Protein AF-A0A9Q5X6C1-F1 (afdb_monomer_lite)

Organism: NCBI:txid180891

Secondary structure (DSSP, 8-state):
-----PPP-PPPTT---PPPHHHHHHTTPPTT--EEEEE-SS-EEEEE--PPPTTT---SSEEEETTEEEEHHHHHHHHHHHH----PPPPPPP-PPPPP------------------

Sequence (118 aa):
MNKFLGIITVVGEDGTIKAPLDMLQTAGIQPNTKVELFSDSSNLFIRTAEKFCSICGTNTNTMNIGNQEICRDCLDRITKASQEKPKEPEKPEEEVKPEEEVKQEEEVKPEEPSEVLL

Structure (mmCIF, N/CA/C/O backbone):
data_AF-A0A9Q5X6C1-F1
#
_entry.id   AF-A0A9Q5X6C1-F1
#
loop_
_atom_site.group_PDB
_atom_site.id
_atom_site.type_symbol
_atom_site.label_atom_id
_atom_site.label_alt_id
_atom_site.label_comp_id
_atom_site.label_asym_id
_atom_site.label_entity_id
_atom_site.label_seq_id
_atom_site.pdbx_PDB_ins_code
_atom_site.Cartn_x
_atom_site.Cartn_y
_atom_site.Cartn_z
_atom_site.occupancy
_atom_site.B_iso_or_equiv
_atom_site.auth_seq_id
_atom_site.auth_comp_id
_atom_site.auth_asym_id
_atom_site.auth_atom_id
_atom_site.pdbx_PDB_model_num
ATOM 1 N N . MET A 1 1 ? -16.408 -6.111 -19.529 1.00 39.38 1 MET A N 1
ATOM 2 C CA . MET A 1 1 ? -15.869 -7.066 -18.535 1.00 39.38 1 MET A CA 1
ATOM 3 C C . MET A 1 1 ? -14.385 -7.189 -18.798 1.00 39.38 1 MET A C 1
ATOM 5 O O . MET A 1 1 ? -14.005 -7.917 -19.708 1.00 39.38 1 MET A O 1
ATOM 9 N N . ASN A 1 2 ? -13.549 -6.434 -18.090 1.00 44.06 2 ASN A N 1
ATOM 10 C CA . ASN A 1 2 ? -12.110 -6.550 -18.297 1.00 44.06 2 ASN A CA 1
ATOM 11 C C . ASN A 1 2 ? -11.640 -7.801 -17.552 1.00 44.06 2 ASN A C 1
ATOM 13 O O . ASN A 1 2 ? -11.548 -7.816 -16.329 1.00 44.06 2 ASN A O 1
ATOM 17 N N . LYS A 1 3 ? -11.429 -8.880 -18.315 1.00 52.81 3 LYS A N 1
ATOM 18 C CA . LYS A 1 3 ? -10.650 -10.040 -17.882 1.00 52.81 3 LYS A CA 1
ATOM 19 C C . LYS A 1 3 ? -9.270 -9.507 -17.507 1.00 52.81 3 LYS A C 1
ATOM 21 O O . LYS A 1 3 ? -8.569 -9.011 -18.382 1.00 52.81 3 LYS A O 1
ATOM 26 N N . PHE A 1 4 ? -8.927 -9.558 -16.222 1.00 56.84 4 PHE A N 1
ATOM 27 C CA . PHE A 1 4 ? -7.596 -9.222 -15.729 1.00 56.84 4 PHE A CA 1
ATOM 28 C C . PHE A 1 4 ? -6.565 -10.079 -16.471 1.00 56.84 4 PHE A C 1
ATOM 30 O O . PHE A 1 4 ? -6.435 -11.275 -16.220 1.00 56.84 4 PHE A O 1
ATOM 37 N N . LEU A 1 5 ? -5.864 -9.465 -17.417 1.00 56.72 5 LEU A N 1
ATOM 38 C CA . LEU A 1 5 ? -4.653 -9.999 -18.013 1.00 56.72 5 LEU A CA 1
ATOM 39 C C . LEU A 1 5 ? -3.535 -9.187 -17.370 1.00 56.72 5 LEU A C 1
ATOM 41 O O . LEU A 1 5 ? -3.415 -7.991 -17.625 1.00 56.72 5 LEU A O 1
ATOM 45 N N . GLY A 1 6 ? -2.812 -9.807 -16.436 1.00 74.50 6 GLY A N 1
ATOM 46 C CA . GLY A 1 6 ? -1.673 -9.171 -15.782 1.00 74.50 6 GLY A CA 1
ATOM 47 C C . GLY A 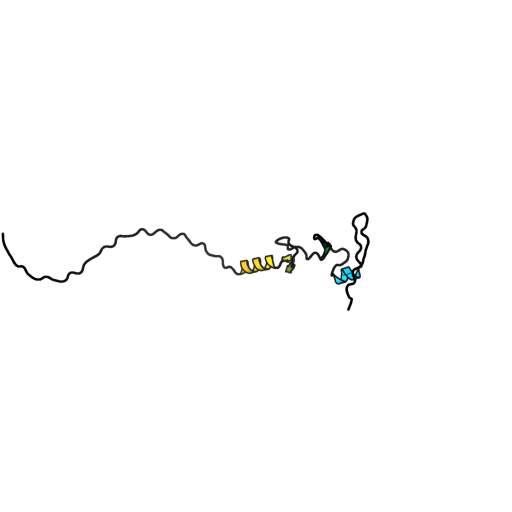1 6 ? -0.672 -8.655 -16.816 1.00 74.50 6 GLY A C 1
ATOM 48 O O . GLY A 1 6 ? -0.545 -9.213 -17.907 1.00 74.50 6 GLY A O 1
ATOM 49 N N . ILE A 1 7 ? 0.031 -7.580 -16.476 1.00 87.38 7 ILE A N 1
ATOM 50 C CA . ILE A 1 7 ? 1.097 -7.045 -17.320 1.00 87.38 7 ILE A CA 1
ATOM 51 C C . ILE A 1 7 ? 2.435 -7.683 -16.938 1.00 87.38 7 ILE A C 1
ATOM 53 O O . ILE A 1 7 ? 2.726 -7.877 -15.759 1.00 87.38 7 ILE A O 1
ATOM 57 N N . ILE A 1 8 ? 3.267 -7.989 -17.931 1.00 89.50 8 ILE A N 1
ATOM 58 C CA . ILE A 1 8 ? 4.669 -8.338 -17.691 1.00 89.50 8 ILE A CA 1
ATOM 59 C C . ILE A 1 8 ? 5.469 -7.040 -17.775 1.00 89.50 8 ILE A C 1
ATOM 61 O O . ILE A 1 8 ? 5.424 -6.345 -18.789 1.00 89.50 8 ILE A O 1
ATOM 65 N N . THR A 1 9 ? 6.197 -6.717 -16.711 1.00 90.69 9 THR A N 1
ATOM 66 C CA . THR A 1 9 ? 7.108 -5.569 -16.655 1.00 90.69 9 THR A CA 1
ATOM 67 C C . THR A 1 9 ? 8.479 -6.014 -16.167 1.00 90.69 9 THR A C 1
ATOM 69 O O . THR A 1 9 ? 8.614 -7.034 -15.496 1.00 90.69 9 THR A O 1
ATOM 72 N N . VAL A 1 10 ? 9.498 -5.232 -16.511 1.00 93.62 10 VAL A N 1
ATOM 73 C CA . VAL A 1 10 ? 10.870 -5.419 -16.039 1.00 93.62 10 VAL A CA 1
ATOM 74 C C . VAL A 1 10 ? 11.064 -4.625 -14.749 1.00 93.62 10 VAL A C 1
ATOM 76 O O . VAL A 1 10 ? 10.543 -3.514 -14.619 1.00 93.62 10 VAL A O 1
ATOM 79 N N . VAL A 1 11 ? 11.792 -5.209 -13.801 1.00 95.56 11 VAL A N 1
ATOM 80 C CA . VAL A 1 11 ? 12.214 -4.548 -12.561 1.00 95.56 11 VAL A CA 1
ATOM 81 C C . VAL A 1 11 ? 13.458 -3.710 -12.862 1.00 95.56 11 VAL A C 1
ATOM 83 O O . VAL A 1 11 ? 14.387 -4.207 -13.498 1.00 95.56 11 VAL A O 1
ATOM 86 N N . GLY A 1 12 ? 13.465 -2.442 -12.448 1.00 96.50 12 GLY A N 1
ATOM 87 C CA . GLY A 1 12 ? 14.637 -1.571 -12.577 1.00 96.50 12 GLY A CA 1
ATOM 88 C C . GLY A 1 12 ? 15.827 -2.065 -11.748 1.00 96.50 12 GLY A C 1
ATOM 89 O O . GLY A 1 12 ? 15.658 -2.839 -10.809 1.00 96.50 12 GLY A O 1
ATOM 90 N N . GLU A 1 13 ? 17.036 -1.598 -12.067 1.00 96.88 13 GLU A N 1
ATOM 91 C CA . GLU A 1 13 ? 18.259 -1.935 -11.310 1.00 96.88 13 GLU A CA 1
ATOM 92 C C . GLU A 1 13 ? 18.193 -1.485 -9.840 1.00 96.88 13 GLU A C 1
ATOM 94 O O . GLU A 1 13 ? 18.824 -2.072 -8.967 1.00 96.88 13 GLU A O 1
ATOM 99 N N . ASP A 1 14 ? 17.386 -0.464 -9.567 1.00 96.19 14 ASP A N 1
ATOM 100 C CA . ASP A 1 14 ? 17.071 0.076 -8.246 1.00 96.19 14 ASP A CA 1
ATOM 101 C C . ASP A 1 14 ? 15.902 -0.649 -7.549 1.00 96.19 14 ASP A C 1
ATOM 103 O O . ASP A 1 14 ? 15.510 -0.272 -6.446 1.00 96.19 14 ASP A O 1
ATOM 107 N N . GLY A 1 15 ? 15.323 -1.674 -8.183 1.00 92.75 15 GLY A N 1
ATOM 108 C CA . GLY A 1 15 ? 14.149 -2.391 -7.686 1.00 92.75 15 GLY A CA 1
ATOM 109 C C . GLY A 1 15 ? 12.807 -1.730 -8.022 1.00 92.75 15 GLY A C 1
ATOM 110 O O . GLY A 1 15 ? 11.767 -2.211 -7.572 1.00 92.75 15 GLY A O 1
ATOM 111 N N . THR A 1 16 ? 12.785 -0.652 -8.816 1.00 93.38 16 THR A N 1
ATOM 112 C CA . THR A 1 16 ? 11.540 0.049 -9.162 1.00 93.38 16 THR A CA 1
ATOM 113 C C . THR A 1 16 ? 10.674 -0.770 -10.129 1.00 93.38 16 THR A C 1
ATOM 115 O O . THR A 1 16 ? 11.142 -1.239 -11.169 1.00 93.38 16 THR A O 1
ATOM 118 N N . ILE A 1 17 ? 9.373 -0.880 -9.832 1.00 93.19 17 ILE A N 1
ATOM 119 C CA . ILE A 1 17 ? 8.357 -1.513 -10.692 1.00 93.19 17 ILE A CA 1
ATOM 120 C C . ILE A 1 17 ? 7.339 -0.456 -11.128 1.00 93.19 17 ILE A C 1
ATOM 122 O O . ILE A 1 17 ? 6.765 0.249 -10.299 1.00 93.19 17 ILE A O 1
ATOM 126 N N . LYS A 1 18 ? 7.087 -0.346 -12.437 1.00 91.81 18 LYS A N 1
ATOM 127 C CA . LYS A 1 18 ? 6.100 0.593 -12.992 1.00 91.81 18 LYS A CA 1
ATOM 128 C C . LYS A 1 18 ? 4.742 -0.089 -13.149 1.00 91.81 18 LYS A C 1
ATOM 130 O O . LYS A 1 18 ? 4.611 -1.025 -13.933 1.00 91.81 18 LYS A O 1
ATOM 135 N N . ALA A 1 19 ? 3.732 0.413 -12.442 1.00 90.88 19 ALA A N 1
ATOM 136 C CA . ALA A 1 19 ? 2.343 -0.014 -12.593 1.00 90.88 19 ALA A CA 1
ATOM 137 C C . ALA A 1 19 ? 1.554 0.974 -13.482 1.00 90.88 19 ALA A C 1
ATOM 139 O O . ALA A 1 19 ? 1.705 2.189 -13.314 1.00 90.88 19 ALA A O 1
ATOM 140 N N . PRO A 1 20 ? 0.706 0.492 -14.409 1.00 90.44 20 PRO A N 1
ATOM 141 C CA . PRO A 1 20 ? -0.216 1.324 -15.172 1.00 90.44 20 PRO A CA 1
ATOM 142 C C . PRO A 1 20 ? -1.189 2.094 -14.269 1.00 90.44 20 PRO A C 1
ATOM 144 O O . PRO A 1 20 ? -1.685 1.567 -13.269 1.00 90.44 20 PRO A O 1
ATOM 147 N N . LEU A 1 21 ? -1.470 3.351 -14.624 1.00 89.75 21 LEU A N 1
ATOM 148 C CA . LEU A 1 21 ? -2.296 4.247 -13.807 1.00 89.75 21 LEU A CA 1
ATOM 149 C C . LEU A 1 21 ? -3.743 3.749 -13.662 1.00 89.75 21 LEU A C 1
ATOM 151 O O . LEU A 1 21 ? -4.336 3.888 -12.598 1.00 89.75 21 LEU A O 1
ATOM 155 N N . ASP A 1 22 ? -4.297 3.143 -14.705 1.00 89.00 22 ASP A N 1
ATOM 156 C CA . ASP A 1 22 ? -5.636 2.549 -14.724 1.00 89.00 22 ASP A CA 1
ATOM 157 C C . ASP A 1 22 ? -5.767 1.367 -13.749 1.00 89.00 22 ASP A C 1
ATOM 159 O O . ASP A 1 22 ? -6.780 1.242 -13.053 1.00 89.00 22 ASP A O 1
ATOM 163 N N . MET A 1 23 ? -4.727 0.533 -13.630 1.00 87.94 23 MET A N 1
ATOM 164 C CA . MET A 1 23 ? -4.685 -0.552 -12.642 1.00 87.94 23 MET A CA 1
ATOM 165 C C . MET A 1 23 ? -4.649 -0.004 -11.213 1.00 87.94 23 MET A C 1
ATOM 167 O O . MET A 1 23 ? -5.379 -0.494 -10.352 1.00 87.94 23 MET A O 1
ATOM 171 N N . LEU A 1 24 ? -3.848 1.039 -10.969 1.00 86.88 24 LEU A N 1
ATOM 172 C CA . LEU A 1 24 ? -3.792 1.706 -9.665 1.00 86.88 24 LEU A CA 1
ATOM 173 C C . LEU A 1 24 ? -5.139 2.341 -9.298 1.00 86.88 24 LEU A C 1
ATOM 175 O O . LEU A 1 24 ? -5.624 2.135 -8.188 1.00 86.88 24 LEU A O 1
ATOM 179 N N . GLN A 1 25 ? -5.788 3.033 -10.238 1.00 85.19 25 GLN A N 1
ATOM 180 C CA . GLN A 1 25 ? -7.118 3.616 -10.037 1.00 85.19 25 GLN A CA 1
ATOM 181 C C . GLN A 1 25 ? -8.177 2.550 -9.741 1.00 85.19 25 GLN A C 1
ATOM 183 O O . GLN A 1 25 ? -8.992 2.733 -8.839 1.00 85.19 25 GLN A O 1
ATOM 188 N N . THR A 1 26 ? -8.136 1.418 -10.450 1.00 83.81 26 THR A N 1
ATOM 189 C CA . THR A 1 26 ? -9.028 0.274 -10.198 1.00 83.81 26 THR A CA 1
ATOM 190 C C . THR A 1 26 ? -8.815 -0.307 -8.797 1.00 83.81 26 THR A C 1
ATOM 192 O O . THR A 1 26 ? -9.775 -0.715 -8.150 1.00 83.81 26 THR A O 1
ATOM 195 N N . ALA A 1 27 ? -7.575 -0.297 -8.303 1.00 81.38 27 ALA A N 1
ATOM 196 C CA . ALA A 1 27 ? -7.225 -0.696 -6.940 1.00 81.38 27 ALA A CA 1
ATOM 197 C C . ALA A 1 27 ? -7.487 0.398 -5.881 1.00 81.38 27 ALA A C 1
ATOM 199 O O . ALA A 1 27 ? -7.162 0.202 -4.713 1.00 81.38 27 ALA A O 1
ATOM 200 N N . GLY A 1 28 ? -8.042 1.557 -6.259 1.00 80.88 28 GLY A N 1
ATOM 201 C CA . GLY A 1 28 ? -8.295 2.674 -5.343 1.00 80.88 28 GLY A CA 1
ATOM 202 C C . GLY A 1 28 ? -7.038 3.434 -4.898 1.00 80.88 28 GLY A C 1
ATOM 203 O O . GLY A 1 28 ? -7.096 4.216 -3.951 1.00 80.88 28 GLY A O 1
ATOM 204 N N . ILE A 1 29 ? -5.900 3.233 -5.568 1.00 85.56 29 ILE A N 1
ATOM 205 C CA . ILE A 1 29 ? -4.626 3.889 -5.262 1.00 85.56 29 ILE A CA 1
ATOM 206 C C . ILE A 1 29 ? -4.511 5.170 -6.092 1.00 85.56 29 ILE A C 1
ATOM 208 O O . ILE A 1 29 ? -4.459 5.133 -7.322 1.00 85.56 29 ILE A O 1
ATOM 212 N N . GLN A 1 30 ? -4.432 6.316 -5.416 1.00 85.00 30 GLN A N 1
ATOM 213 C CA . GLN A 1 30 ? -4.225 7.609 -6.069 1.00 85.00 30 GLN A CA 1
ATOM 214 C C . GLN A 1 30 ? -2.728 7.955 -6.156 1.00 85.00 30 GLN A C 1
ATOM 216 O O . GLN A 1 30 ? -1.961 7.592 -5.257 1.00 85.00 30 GLN A O 1
ATOM 221 N N . PRO A 1 31 ? -2.290 8.701 -7.190 1.00 86.62 31 PRO A N 1
ATOM 222 C CA . PRO A 1 31 ? -0.936 9.245 -7.242 1.00 86.62 31 PRO A CA 1
ATOM 223 C C . PRO A 1 31 ? -0.576 10.002 -5.956 1.00 86.62 31 PRO A C 1
ATOM 225 O O . PRO A 1 31 ? -1.430 10.652 -5.356 1.00 86.62 31 PRO A O 1
ATOM 228 N N . ASN A 1 32 ? 0.691 9.932 -5.541 1.00 84.12 32 ASN A N 1
ATOM 229 C CA . ASN A 1 32 ? 1.201 10.555 -4.309 1.00 84.12 32 ASN A CA 1
ATOM 230 C C . ASN A 1 32 ? 0.572 10.036 -2.997 1.00 84.12 32 ASN A C 1
ATOM 232 O O . ASN A 1 32 ? 0.700 10.682 -1.958 1.00 84.12 32 ASN A O 1
ATOM 236 N N . THR A 1 33 ? -0.080 8.869 -3.016 1.00 79.56 33 THR A N 1
ATOM 237 C CA . THR A 1 33 ? -0.609 8.215 -1.807 1.00 79.56 33 THR A CA 1
ATOM 238 C C . THR A 1 33 ? 0.384 7.192 -1.266 1.00 79.56 33 THR A C 1
ATOM 240 O O . THR A 1 33 ? 1.095 6.534 -2.024 1.00 79.56 33 THR A O 1
ATOM 243 N N . LYS A 1 34 ? 0.427 7.035 0.061 1.00 80.19 34 LYS A N 1
ATOM 244 C CA . LYS A 1 34 ? 1.191 5.960 0.701 1.00 80.19 34 LYS A CA 1
ATOM 245 C C . LYS A 1 34 ? 0.466 4.631 0.499 1.00 80.19 34 LYS A C 1
ATOM 247 O O . LYS A 1 34 ? -0.727 4.522 0.775 1.00 80.19 34 LYS A O 1
ATOM 252 N N . VAL A 1 35 ? 1.200 3.627 0.047 1.00 86.25 35 VAL A N 1
ATOM 253 C CA . VAL A 1 35 ? 0.722 2.250 -0.091 1.00 86.25 35 VAL A CA 1
ATOM 254 C C . VAL A 1 35 ? 1.556 1.342 0.792 1.00 86.25 35 VAL A C 1
ATOM 256 O O . VAL A 1 35 ? 2.710 1.648 1.093 1.00 86.25 35 VAL A O 1
ATOM 259 N N . GLU A 1 36 ? 0.967 0.234 1.211 1.00 83.94 36 GLU A N 1
ATOM 260 C CA . GLU A 1 36 ? 1.683 -0.825 1.904 1.00 83.94 36 GLU A CA 1
ATOM 261 C C . GLU A 1 36 ? 2.119 -1.889 0.897 1.00 83.94 36 GLU A C 1
ATOM 263 O O . GLU A 1 36 ? 1.324 -2.328 0.060 1.00 83.94 36 GLU A O 1
ATOM 268 N N . LEU A 1 37 ? 3.384 -2.296 0.995 1.00 89.25 37 LEU A N 1
ATOM 269 C CA . LEU A 1 37 ? 3.948 -3.417 0.254 1.00 89.25 37 LEU A CA 1
ATOM 270 C C . LEU A 1 37 ? 4.224 -4.553 1.231 1.00 89.25 37 LEU A C 1
ATOM 272 O O . LEU A 1 37 ? 4.909 -4.356 2.233 1.00 89.25 37 LEU A O 1
ATOM 276 N N . PHE A 1 38 ? 3.727 -5.742 0.923 1.00 88.00 38 PHE A N 1
ATOM 277 C CA . PHE A 1 38 ? 4.054 -6.955 1.664 1.00 88.00 38 PHE A CA 1
ATOM 278 C C . PHE A 1 38 ? 4.189 -8.120 0.694 1.00 88.00 38 PHE A C 1
ATOM 280 O O . PHE A 1 38 ? 3.575 -8.132 -0.372 1.00 88.00 38 PHE A O 1
ATOM 287 N N . SER A 1 39 ? 5.010 -9.097 1.052 1.00 92.25 39 SER A N 1
ATOM 288 C CA . SER A 1 39 ? 5.312 -10.247 0.207 1.00 92.25 39 SER A CA 1
ATOM 289 C C . SER A 1 39 ? 5.170 -11.549 0.979 1.00 92.25 39 SER A C 1
ATOM 291 O O . SER A 1 39 ? 5.400 -11.589 2.188 1.00 92.25 39 SER A O 1
ATOM 293 N N . ASP A 1 40 ? 4.841 -12.616 0.262 1.00 91.00 40 ASP A N 1
ATOM 294 C CA . ASP A 1 40 ? 5.005 -13.989 0.738 1.00 91.00 40 ASP A CA 1
ATOM 295 C C . ASP A 1 40 ? 6.181 -14.672 0.007 1.00 91.00 40 ASP A C 1
ATOM 297 O O . ASP A 1 40 ? 7.042 -13.999 -0.560 1.00 91.00 40 ASP A O 1
ATOM 301 N N . SER A 1 41 ? 6.256 -16.005 0.038 1.00 95.38 41 SER A N 1
ATOM 302 C CA . SER A 1 41 ? 7.317 -16.777 -0.626 1.00 95.38 41 SER A CA 1
ATOM 303 C C . SER A 1 41 ? 7.298 -16.711 -2.160 1.00 95.38 41 SER A C 1
ATOM 305 O O . SER A 1 41 ? 8.257 -17.146 -2.795 1.00 95.38 41 SER A O 1
ATOM 307 N N . SER A 1 42 ? 6.221 -16.211 -2.762 1.00 92.44 42 SER A N 1
ATOM 308 C CA . SER A 1 42 ? 5.962 -16.275 -4.205 1.00 92.44 42 SER A CA 1
ATOM 309 C C . SER A 1 42 ? 5.343 -15.009 -4.801 1.00 92.44 42 SER A C 1
ATOM 311 O O . SER A 1 42 ? 5.433 -14.810 -6.010 1.00 92.44 42 SER A O 1
ATOM 313 N N . ASN A 1 43 ? 4.742 -14.144 -3.983 1.00 91.06 43 ASN A N 1
ATOM 314 C CA . ASN A 1 43 ? 3.956 -13.000 -4.432 1.00 91.06 43 ASN A CA 1
ATOM 315 C C . ASN A 1 43 ? 4.373 -11.708 -3.723 1.00 91.06 43 ASN A C 1
ATOM 317 O O . ASN A 1 43 ? 4.735 -11.713 -2.546 1.00 91.06 43 ASN A O 1
ATOM 321 N N . LEU A 1 44 ? 4.229 -10.587 -4.434 1.00 90.44 44 LEU A N 1
ATOM 322 C CA . LEU A 1 44 ? 4.278 -9.232 -3.888 1.00 90.44 44 LEU A CA 1
ATOM 323 C C . LEU A 1 44 ? 2.885 -8.607 -4.000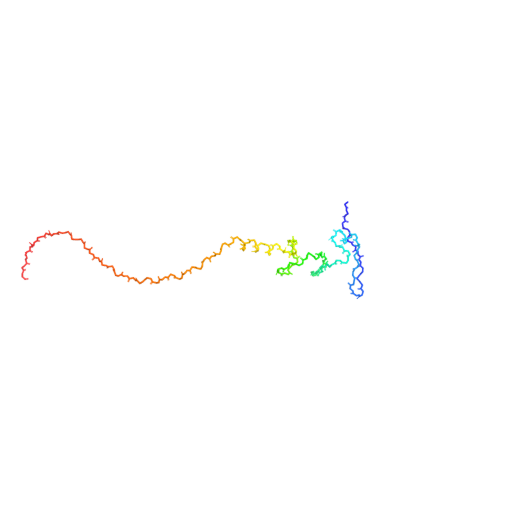 1.00 90.44 44 LEU A C 1
ATOM 325 O O . LEU A 1 44 ? 2.290 -8.588 -5.078 1.00 90.44 44 LEU A O 1
ATOM 329 N N . PHE A 1 45 ? 2.384 -8.070 -2.897 1.00 88.25 45 PHE A N 1
ATOM 330 C CA . PHE A 1 45 ? 1.081 -7.429 -2.806 1.00 88.25 45 PHE A CA 1
ATOM 331 C C . PHE A 1 45 ? 1.235 -5.934 -2.539 1.00 88.25 45 PHE A C 1
ATOM 333 O O . PHE A 1 45 ? 2.109 -5.505 -1.784 1.00 88.25 45 PHE A O 1
ATOM 340 N N . ILE A 1 46 ? 0.333 -5.153 -3.133 1.00 88.38 46 ILE A N 1
ATOM 341 C CA . ILE A 1 46 ? 0.190 -3.718 -2.893 1.00 88.38 46 ILE A CA 1
ATOM 342 C C . ILE A 1 46 ? -1.207 -3.493 -2.321 1.00 88.38 46 ILE A C 1
ATOM 344 O O . ILE A 1 46 ? -2.194 -3.883 -2.946 1.00 88.38 46 ILE A O 1
ATOM 348 N N . ARG A 1 47 ? -1.305 -2.865 -1.149 1.00 79.75 47 ARG A N 1
ATOM 349 C CA . ARG A 1 47 ? -2.580 -2.425 -0.568 1.00 79.75 47 ARG A CA 1
ATOM 350 C C . ARG A 1 47 ? -2.596 -0.915 -0.408 1.00 79.75 47 ARG A C 1
ATOM 352 O O . ARG A 1 47 ? -1.579 -0.294 -0.095 1.00 79.75 47 ARG A O 1
ATOM 359 N N . THR A 1 48 ? -3.770 -0.318 -0.591 1.00 74.31 48 THR A N 1
ATOM 360 C CA . THR A 1 48 ? -4.038 1.019 -0.061 1.00 74.31 48 THR A CA 1
ATOM 361 C C . THR A 1 48 ? -3.729 0.982 1.429 1.00 74.31 48 THR A C 1
ATOM 363 O O . THR A 1 48 ? -4.238 0.099 2.117 1.00 74.31 48 THR A O 1
ATOM 366 N N . ALA A 1 49 ? -2.881 1.888 1.921 1.00 62.50 49 ALA A N 1
ATOM 367 C CA . ALA A 1 49 ? -2.657 2.006 3.353 1.00 62.50 49 ALA A CA 1
ATOM 368 C C . ALA A 1 49 ? -3.968 2.492 3.990 1.00 62.50 49 ALA A C 1
ATOM 370 O O . ALA A 1 49 ? -4.220 3.695 4.080 1.00 62.50 49 ALA A O 1
ATOM 371 N N . GLU A 1 50 ? -4.839 1.548 4.353 1.00 64.62 50 GLU A N 1
ATOM 372 C CA . GLU A 1 50 ? -5.959 1.770 5.256 1.00 64.62 50 GLU A CA 1
ATOM 373 C C . GLU A 1 50 ? -5.341 2.398 6.497 1.00 64.62 50 GLU A C 1
ATOM 375 O O . GLU A 1 50 ? -4.422 1.849 7.104 1.00 64.62 50 GLU A O 1
ATOM 380 N N . LYS A 1 51 ? -5.680 3.656 6.756 1.00 72.81 51 LYS A N 1
ATOM 381 C CA . LYS A 1 51 ? -4.869 4.480 7.645 1.00 72.81 51 LYS A CA 1
ATOM 382 C C . LYS A 1 51 ? -4.785 3.811 9.023 1.00 72.81 51 LYS A C 1
ATOM 384 O O . LYS A 1 51 ? -5.745 3.184 9.469 1.00 72.81 51 LYS A O 1
ATOM 389 N N . PHE A 1 52 ? -3.631 3.910 9.673 1.00 83.50 52 PHE A N 1
ATOM 390 C CA . PHE A 1 52 ? -3.364 3.193 10.918 1.00 83.50 52 PHE A CA 1
ATOM 391 C C . PHE A 1 52 ? -4.346 3.586 12.026 1.00 83.50 52 PHE A C 1
ATOM 393 O O . PHE A 1 52 ? -4.649 4.763 12.222 1.00 83.50 52 PHE A O 1
ATOM 400 N N . CYS A 1 53 ? -4.800 2.596 12.788 1.00 89.50 53 CYS A N 1
ATOM 401 C CA . CYS A 1 53 ? -5.614 2.799 13.967 1.00 89.50 53 CYS A CA 1
ATOM 402 C C . CYS A 1 53 ? -4.852 3.655 14.982 1.00 89.50 53 CYS A C 1
ATOM 404 O O . CYS A 1 53 ? -3.780 3.271 15.447 1.00 89.50 53 CYS A O 1
ATOM 406 N N . SER A 1 54 ? -5.451 4.768 15.398 1.00 92.81 54 SER A N 1
ATOM 407 C CA . SER A 1 54 ? -4.899 5.715 16.370 1.00 92.81 54 SER A CA 1
ATOM 408 C C . SER A 1 54 ? -4.714 5.127 17.779 1.00 92.81 54 SER A C 1
ATOM 410 O O . SER A 1 54 ? -4.118 5.778 18.628 1.00 92.81 54 SER A O 1
ATOM 412 N N . ILE A 1 55 ? -5.212 3.910 18.040 1.00 94.56 55 ILE A N 1
ATOM 413 C CA . ILE A 1 55 ? -5.181 3.257 19.358 1.00 94.56 55 ILE A CA 1
ATOM 414 C C . ILE A 1 55 ? -4.144 2.132 19.408 1.00 94.56 55 ILE A C 1
ATOM 416 O O . ILE A 1 55 ? -3.311 2.110 20.307 1.00 94.56 55 ILE A O 1
ATOM 420 N N . CYS A 1 56 ? -4.196 1.181 18.471 1.00 93.81 56 CYS A N 1
ATOM 421 C CA . CYS A 1 56 ? -3.309 0.011 18.479 1.00 93.81 56 CYS A CA 1
ATOM 422 C C . CYS A 1 56 ? -2.239 0.022 17.380 1.00 93.81 56 CYS A C 1
ATOM 424 O O . CYS A 1 56 ? -1.372 -0.847 17.383 1.00 93.81 56 CYS A O 1
ATOM 426 N N . GLY A 1 57 ? -2.295 0.968 16.438 1.00 86.88 57 GLY A N 1
ATOM 427 C CA . GLY A 1 57 ? -1.325 1.071 15.351 1.00 86.88 57 GLY A CA 1
ATOM 428 C C . GLY A 1 57 ? -1.448 -0.002 14.267 1.00 86.88 57 GLY A C 1
ATOM 429 O O . GLY A 1 57 ? -0.557 -0.089 13.431 1.00 86.88 57 GLY A O 1
ATOM 430 N N . THR A 1 58 ? -2.513 -0.813 14.242 1.00 84.44 58 THR A N 1
ATOM 431 C CA . THR A 1 58 ? -2.786 -1.729 13.119 1.00 84.44 58 THR A CA 1
ATOM 432 C C . THR A 1 58 ? -3.477 -0.989 11.976 1.00 84.44 58 THR A C 1
ATOM 434 O O . THR A 1 58 ? -4.178 -0.007 12.193 1.00 84.44 58 THR A O 1
ATOM 437 N N . ASN A 1 59 ? -3.305 -1.450 10.745 1.00 77.81 59 ASN A N 1
ATOM 438 C CA . ASN A 1 59 ? -3.911 -0.870 9.540 1.00 77.81 59 ASN A CA 1
ATOM 439 C C . ASN A 1 59 ? -5.016 -1.759 8.952 1.00 77.81 59 ASN A C 1
ATOM 441 O O . ASN A 1 59 ? -5.351 -1.653 7.781 1.00 77.81 59 ASN A O 1
ATOM 445 N N . THR A 1 60 ? -5.548 -2.690 9.741 1.00 78.31 60 THR A N 1
ATOM 446 C CA . THR A 1 60 ? -6.538 -3.656 9.266 1.00 78.31 60 THR A CA 1
ATOM 447 C C . THR A 1 60 ? -7.939 -3.187 9.632 1.00 78.31 60 THR A C 1
ATOM 449 O O . THR A 1 60 ? -8.231 -3.025 10.819 1.00 78.31 60 THR A O 1
ATOM 452 N N . ASN A 1 61 ? -8.821 -3.037 8.634 1.00 82.06 61 ASN A N 1
ATOM 453 C CA . ASN A 1 61 ? -10.251 -2.779 8.841 1.00 82.06 61 ASN A CA 1
ATOM 454 C C . ASN A 1 61 ? -10.491 -1.527 9.705 1.00 82.06 61 ASN A C 1
ATOM 456 O O . ASN A 1 61 ? -11.226 -1.558 10.703 1.00 82.06 61 ASN A O 1
ATOM 460 N N . THR A 1 62 ? -9.784 -0.445 9.366 1.00 85.50 62 THR A N 1
ATOM 461 C CA . THR A 1 62 ? -9.896 0.849 10.041 1.00 85.50 62 THR A CA 1
ATOM 462 C C . THR A 1 62 ? -11.035 1.675 9.458 1.00 85.50 62 THR A C 1
ATOM 464 O O . THR A 1 62 ? -11.310 1.653 8.262 1.00 85.50 62 THR A O 1
ATOM 467 N N . MET A 1 63 ? -11.737 2.400 10.327 1.00 87.19 63 MET A N 1
ATOM 468 C CA . MET A 1 63 ? -12.806 3.320 9.951 1.00 87.19 63 MET A CA 1
ATOM 469 C C . MET A 1 63 ? -12.585 4.685 10.593 1.00 87.19 63 MET A C 1
ATOM 471 O O . MET A 1 63 ? -12.019 4.798 11.682 1.00 87.19 63 MET A O 1
ATOM 475 N N . ASN A 1 64 ? -13.032 5.733 9.910 1.00 89.56 64 ASN A N 1
ATOM 476 C CA . ASN A 1 64 ? -12.938 7.091 10.416 1.00 89.56 64 ASN A CA 1
ATOM 477 C C . ASN A 1 64 ? -14.081 7.370 11.405 1.00 89.56 64 ASN A C 1
ATOM 479 O O . ASN A 1 64 ? -15.254 7.231 11.059 1.00 89.56 64 ASN A O 1
ATOM 483 N N . ILE A 1 65 ? -13.732 7.758 12.631 1.00 90.69 65 ILE A N 1
ATOM 484 C CA . ILE A 1 65 ? -14.668 8.124 13.697 1.00 90.69 65 ILE A CA 1
ATOM 485 C C . ILE A 1 65 ? -14.243 9.491 14.232 1.00 90.69 65 ILE A C 1
ATOM 487 O O . ILE A 1 65 ? -13.248 9.621 14.948 1.00 90.69 65 ILE A O 1
ATOM 491 N N . GLY A 1 66 ? -14.992 10.529 13.857 1.00 88.62 66 GLY A N 1
ATOM 492 C CA . GLY A 1 66 ? -14.638 11.913 14.167 1.00 88.62 66 GLY A CA 1
ATOM 493 C C . GLY A 1 66 ? -13.322 12.313 13.498 1.00 88.62 66 GLY A C 1
ATOM 494 O O . GLY A 1 66 ? -13.227 12.364 12.277 1.00 88.62 66 GLY A O 1
ATOM 495 N N . ASN A 1 67 ? -12.300 12.606 14.300 1.00 88.38 67 ASN A N 1
ATOM 496 C CA . ASN A 1 67 ? -10.957 12.960 13.835 1.00 88.38 67 ASN A CA 1
ATOM 497 C C . ASN A 1 67 ? -9.936 11.816 13.971 1.00 88.38 67 ASN A C 1
ATOM 499 O O . ASN A 1 67 ? -8.743 12.062 13.809 1.00 88.38 67 ASN A O 1
ATOM 503 N N . GLN A 1 68 ? -10.377 10.592 14.279 1.00 90.81 68 GLN A N 1
ATOM 504 C CA . GLN A 1 68 ? -9.495 9.442 14.486 1.00 90.81 68 GLN A CA 1
ATOM 505 C C . GLN A 1 68 ? -9.794 8.310 13.501 1.00 90.81 68 GLN A C 1
ATOM 507 O O . GLN A 1 68 ? -10.938 8.112 13.092 1.00 90.81 68 GLN A O 1
ATOM 512 N N . GLU A 1 69 ? -8.768 7.537 13.146 1.00 91.88 69 GLU A N 1
ATOM 513 C CA . GLU A 1 69 ? -8.950 6.232 12.508 1.00 91.88 69 GLU A CA 1
ATOM 514 C C . GLU A 1 69 ? -8.940 5.146 13.578 1.00 91.88 69 GLU A C 1
ATOM 516 O O . GLU A 1 69 ? -8.003 5.042 14.365 1.00 91.88 69 GLU A O 1
ATOM 521 N N . ILE A 1 70 ? -9.969 4.308 13.621 1.00 93.62 70 ILE A N 1
ATOM 522 C CA . ILE A 1 70 ? -10.100 3.260 14.634 1.00 93.62 70 ILE A CA 1
ATOM 523 C C . ILE A 1 70 ? -10.391 1.935 13.932 1.00 93.62 70 ILE A C 1
ATOM 525 O O . ILE A 1 70 ? -11.294 1.858 13.104 1.00 93.62 70 ILE A O 1
ATOM 529 N N . CYS A 1 71 ? -9.615 0.888 14.228 1.00 92.69 71 CYS A N 1
ATOM 530 C CA . CYS A 1 71 ? -9.910 -0.461 13.744 1.00 92.69 71 CYS A CA 1
ATOM 531 C C . CYS A 1 71 ? -11.110 -1.054 14.482 1.00 92.69 71 CYS A C 1
ATOM 533 O O . CYS A 1 71 ? -11.401 -0.692 15.626 1.00 92.69 71 CYS A O 1
ATOM 535 N N . ARG A 1 72 ? -11.782 -2.004 13.832 1.00 92.06 72 ARG A N 1
ATOM 536 C CA . ARG A 1 72 ? -12.946 -2.691 14.401 1.00 92.06 72 ARG A CA 1
ATOM 537 C C . ARG A 1 72 ? -12.667 -3.296 15.784 1.00 92.06 72 ARG A C 1
ATOM 539 O O . ARG A 1 72 ? -13.449 -3.075 16.699 1.00 92.06 72 ARG A O 1
ATOM 546 N N . ASP A 1 73 ? -11.507 -3.922 15.976 1.00 94.75 73 ASP A N 1
ATOM 547 C CA . ASP A 1 73 ? -11.121 -4.522 17.261 1.00 94.75 73 ASP A CA 1
ATOM 548 C C . ASP A 1 73 ? -11.042 -3.493 18.400 1.00 94.75 73 ASP A C 1
ATOM 550 O O . ASP A 1 73 ? -11.471 -3.751 19.527 1.00 94.75 73 ASP A O 1
ATOM 554 N N . CYS A 1 74 ? -10.483 -2.308 18.129 1.00 95.44 74 CYS A N 1
ATOM 555 C CA . CYS A 1 74 ? -10.418 -1.231 19.113 1.00 95.44 74 CYS A CA 1
ATOM 556 C C . CYS A 1 74 ? -11.801 -0.640 19.394 1.00 95.44 74 CYS A C 1
ATOM 558 O O . CYS A 1 74 ? -12.109 -0.355 20.552 1.00 95.44 74 CYS A O 1
ATOM 560 N N . LEU A 1 75 ? -12.637 -0.493 18.365 1.00 94.50 75 LEU A N 1
ATOM 561 C CA . LEU A 1 75 ? -14.012 -0.027 18.518 1.00 94.50 75 LEU A CA 1
ATOM 562 C C . LEU A 1 75 ? -14.843 -0.981 19.391 1.00 94.50 75 LEU A C 1
ATOM 564 O O . LEU A 1 75 ? -15.569 -0.529 20.279 1.00 94.50 75 LEU A O 1
ATOM 568 N N . ASP A 1 76 ? -14.687 -2.289 19.194 1.00 94.81 76 ASP A N 1
ATOM 569 C CA . ASP A 1 76 ? -15.381 -3.315 19.975 1.00 94.81 76 ASP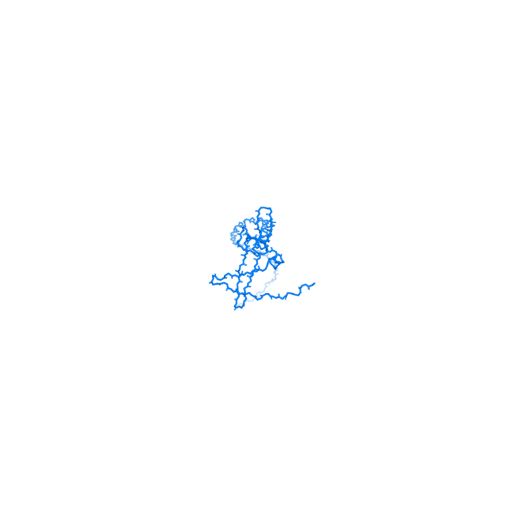 A CA 1
ATOM 570 C C . ASP A 1 76 ? -14.972 -3.256 21.458 1.00 94.81 76 ASP A C 1
ATOM 572 O O . ASP A 1 76 ? -15.829 -3.293 22.346 1.00 94.81 76 ASP A O 1
ATOM 576 N N . ARG A 1 77 ? -13.675 -3.065 21.750 1.00 95.06 77 ARG A N 1
ATOM 577 C CA . ARG A 1 77 ? -13.177 -2.872 23.128 1.00 95.06 77 ARG A CA 1
ATOM 578 C C . ARG A 1 77 ? -13.752 -1.617 23.786 1.00 95.06 77 ARG A C 1
ATOM 580 O O . ARG A 1 77 ? -14.174 -1.690 24.938 1.00 95.06 77 ARG A O 1
ATOM 587 N N . ILE A 1 78 ? -13.791 -0.490 23.070 1.00 94.12 78 ILE A N 1
ATOM 588 C CA . ILE A 1 78 ? -14.371 0.770 23.574 1.00 94.12 78 ILE A CA 1
ATOM 589 C C . ILE A 1 78 ? -15.855 0.586 23.891 1.00 94.12 78 ILE A C 1
ATOM 591 O O . ILE A 1 78 ? -16.330 1.002 24.949 1.00 94.12 78 ILE A O 1
ATOM 595 N N . THR A 1 79 ? -16.585 -0.063 22.984 1.00 93.38 79 THR A N 1
ATOM 596 C CA . THR A 1 79 ? -18.026 -0.293 23.125 1.00 93.38 79 THR A CA 1
ATOM 597 C C . THR A 1 79 ? -18.314 -1.175 24.334 1.00 93.38 79 THR A C 1
ATOM 599 O O . THR A 1 79 ? -19.182 -0.844 25.138 1.00 93.38 79 THR A O 1
ATOM 602 N N . LYS A 1 80 ? -17.537 -2.251 24.516 1.00 94.62 80 LYS A N 1
ATOM 603 C CA . LYS A 1 80 ? -17.638 -3.133 25.683 1.00 94.62 80 LYS A CA 1
ATOM 604 C C . LYS A 1 80 ? -17.358 -2.387 26.991 1.00 94.62 80 LYS A C 1
ATOM 606 O O . LYS A 1 80 ? -18.167 -2.459 27.910 1.00 94.62 80 LYS A O 1
ATOM 611 N N . ALA A 1 81 ? -16.274 -1.609 27.048 1.00 91.31 81 ALA A N 1
ATOM 612 C CA . ALA A 1 81 ? -15.918 -0.819 28.229 1.00 91.31 81 ALA A CA 1
ATOM 613 C C . ALA A 1 81 ? -16.982 0.235 28.589 1.00 91.31 81 ALA A C 1
ATOM 615 O O . ALA A 1 81 ? -17.170 0.548 29.758 1.00 91.31 81 ALA A O 1
ATOM 616 N N . SER A 1 82 ? -17.709 0.755 27.596 1.00 87.88 82 SER A N 1
ATOM 617 C CA . SER A 1 82 ? -18.779 1.742 27.806 1.00 87.88 82 SER A CA 1
ATOM 618 C C . SER A 1 82 ? -20.070 1.137 28.375 1.00 87.88 82 SER A C 1
ATOM 620 O O . SER A 1 82 ? -20.931 1.874 28.850 1.00 87.88 82 SER A O 1
ATOM 622 N N . GLN A 1 83 ? -20.237 -0.188 28.303 1.00 83.88 83 GLN A N 1
ATOM 623 C CA . GLN A 1 83 ? -21.438 -0.902 28.758 1.00 83.88 83 GLN A CA 1
ATOM 624 C C . GLN A 1 83 ? -21.249 -1.592 30.117 1.00 83.88 83 GLN A C 1
ATOM 626 O O . GLN A 1 83 ? -22.230 -1.970 30.761 1.00 83.88 83 GLN A O 1
ATOM 631 N N . GLU A 1 84 ? -20.008 -1.752 30.574 1.00 69.75 84 GLU A N 1
ATOM 632 C CA . GLU A 1 84 ? -19.705 -2.327 31.881 1.00 69.75 84 GLU A CA 1
ATOM 633 C C . GLU A 1 84 ? -19.940 -1.271 32.977 1.00 69.75 84 GLU A C 1
ATOM 635 O O . GLU A 1 84 ? -19.221 -0.279 33.085 1.00 69.75 84 GLU A O 1
ATOM 640 N N . LYS A 1 85 ? -20.972 -1.471 33.812 1.00 59.66 85 LYS A N 1
ATOM 641 C CA . LYS A 1 85 ? -21.124 -0.703 35.059 1.00 59.66 85 LYS A CA 1
ATOM 642 C C . LYS A 1 85 ? -19.896 -0.965 35.949 1.00 59.66 85 LYS A C 1
ATOM 644 O O . LYS A 1 85 ? -19.482 -2.124 36.037 1.00 59.66 85 LYS A O 1
ATOM 649 N N . PRO A 1 86 ? -19.335 0.050 36.634 1.00 57.28 86 PRO A N 1
ATOM 650 C CA . PRO A 1 86 ? -18.237 -0.170 37.567 1.00 57.28 86 PRO A CA 1
ATOM 651 C C . PRO A 1 86 ? -18.671 -1.191 38.623 1.00 57.28 86 PRO A C 1
ATOM 653 O O . PRO A 1 86 ? -19.682 -0.996 39.298 1.00 57.28 86 PRO A O 1
ATOM 656 N N . LYS A 1 87 ? -17.928 -2.298 38.737 1.00 54.69 87 LYS A N 1
ATOM 657 C CA . LYS A 1 87 ? -18.077 -3.223 39.861 1.00 54.69 87 LYS A CA 1
ATOM 658 C C . LYS A 1 87 ? -17.593 -2.492 41.108 1.00 54.69 87 LYS A C 1
ATOM 660 O O . LYS A 1 87 ? -16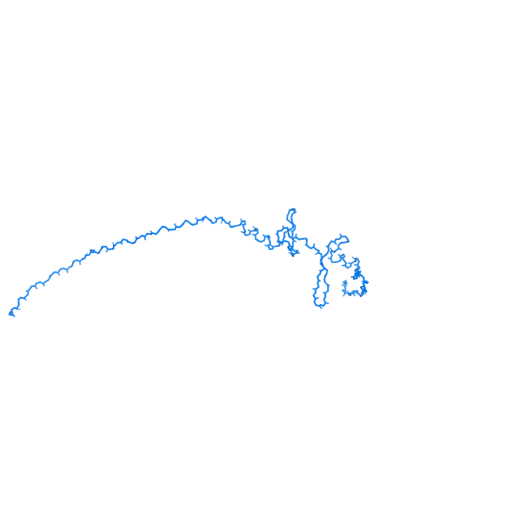.419 -2.138 41.202 1.00 54.69 87 LYS A O 1
ATOM 665 N N . GLU A 1 88 ? -18.520 -2.214 42.012 1.00 52.03 88 GLU A N 1
ATOM 666 C CA . GLU A 1 88 ? -18.222 -1.726 43.353 1.00 52.03 88 GLU A CA 1
ATOM 667 C C . GLU A 1 88 ? -17.273 -2.733 44.032 1.00 52.03 88 GLU A C 1
ATOM 669 O O . GLU A 1 88 ? -17.479 -3.940 43.877 1.00 52.03 88 GLU A O 1
ATOM 674 N N . PRO A 1 89 ? -16.187 -2.291 44.692 1.00 52.03 89 PRO A N 1
ATOM 675 C CA . PRO A 1 89 ? -15.256 -3.218 45.320 1.00 52.03 89 PRO A CA 1
ATOM 676 C C . PRO A 1 89 ? -15.980 -3.979 46.437 1.00 52.03 89 PRO A C 1
ATOM 678 O O . PRO A 1 89 ? -16.442 -3.373 47.405 1.00 52.03 89 PRO A O 1
ATOM 681 N N . GLU A 1 90 ? -16.084 -5.301 46.297 1.00 53.47 90 GLU A N 1
ATOM 682 C CA . GLU A 1 90 ? -16.594 -6.188 47.344 1.00 53.47 90 GLU A CA 1
ATOM 683 C C . GLU A 1 90 ? -15.687 -6.053 48.578 1.00 53.47 90 GLU A C 1
ATOM 685 O O . GLU A 1 90 ? -14.475 -6.275 48.514 1.00 53.47 90 GLU A O 1
ATOM 690 N N . LYS A 1 91 ? -16.263 -5.598 49.698 1.00 44.53 91 LYS A N 1
ATOM 691 C CA . LYS A 1 91 ? -15.563 -5.533 50.986 1.00 44.53 91 LYS A CA 1
ATOM 692 C C . LYS A 1 91 ? -15.236 -6.961 51.456 1.00 44.53 91 LYS A C 1
ATOM 694 O O . LYS A 1 91 ? -16.078 -7.835 51.270 1.00 44.53 91 LYS A O 1
ATOM 699 N N . PRO A 1 92 ? -14.077 -7.199 52.097 1.00 48.94 92 PRO A N 1
ATOM 700 C CA . PRO A 1 92 ? -13.759 -8.504 52.673 1.00 48.94 92 PRO A CA 1
ATOM 701 C C . PRO A 1 92 ? -14.777 -8.870 53.761 1.00 48.94 92 PRO A C 1
ATOM 703 O O . PRO A 1 92 ? -15.026 -8.065 54.660 1.00 48.94 92 PRO A O 1
ATOM 706 N N . GLU A 1 93 ? -15.366 -10.060 53.656 1.00 53.91 93 GLU A N 1
ATOM 707 C CA . GLU A 1 93 ? -16.281 -10.629 54.646 1.00 53.91 93 GLU A CA 1
ATOM 708 C C . GLU A 1 93 ? -15.541 -10.909 55.967 1.00 53.91 93 GLU A C 1
ATOM 710 O O . GLU A 1 93 ? -14.426 -11.432 55.986 1.00 53.91 93 GLU A O 1
ATOM 715 N N . GLU A 1 94 ? -16.160 -10.496 57.070 1.00 48.31 94 GLU A N 1
ATOM 716 C CA . GLU A 1 94 ? -15.664 -10.590 58.443 1.00 48.31 94 GLU A CA 1
ATOM 717 C C . GLU A 1 94 ? -15.842 -12.027 58.971 1.00 48.31 94 GLU A C 1
ATOM 719 O O . GLU A 1 94 ? -16.934 -12.592 58.909 1.00 48.31 94 GLU A O 1
ATOM 724 N N . GLU A 1 95 ? -14.761 -12.639 59.467 1.00 46.38 95 GLU A N 1
ATOM 725 C CA . GLU A 1 95 ? -14.748 -14.003 60.012 1.00 46.38 95 GLU A CA 1
ATOM 726 C C . GLU A 1 95 ? -15.631 -14.114 61.271 1.00 46.38 95 GLU A C 1
ATOM 728 O O . GLU A 1 95 ? -15.277 -13.624 62.346 1.00 46.38 95 GLU A O 1
ATOM 733 N N . VAL A 1 96 ? -16.767 -14.811 61.171 1.00 44.50 96 VAL A N 1
ATOM 734 C CA . VAL A 1 96 ? -17.600 -15.164 62.332 1.00 44.50 96 VAL A CA 1
ATOM 735 C C . VAL A 1 96 ? -17.069 -16.454 62.970 1.00 44.50 96 VAL A C 1
ATOM 737 O O . VAL A 1 96 ? -17.045 -17.513 62.343 1.00 44.50 96 VAL A O 1
ATOM 740 N N . LYS A 1 97 ? -16.635 -16.364 64.234 1.00 44.47 97 LYS A N 1
ATOM 741 C CA . LYS A 1 97 ? -16.268 -17.510 65.088 1.00 44.47 97 LYS A CA 1
ATOM 742 C C . LYS A 1 97 ? -17.518 -18.332 65.462 1.00 44.47 97 LYS A C 1
ATOM 744 O O . LYS A 1 97 ? -18.563 -17.726 65.681 1.00 44.47 97 LYS A O 1
ATOM 749 N N . PRO A 1 98 ? -17.436 -19.670 65.597 1.00 46.75 98 PRO A N 1
ATOM 750 C CA . PRO A 1 98 ? -18.592 -20.483 65.968 1.00 46.75 98 PRO A CA 1
ATOM 751 C C . PRO A 1 98 ? -18.846 -20.458 67.487 1.00 46.75 98 PRO A C 1
ATOM 753 O O . PRO A 1 98 ? -17.922 -20.677 68.272 1.00 46.75 98 PRO A O 1
ATOM 756 N N . GLU A 1 99 ? -20.099 -20.216 67.883 1.00 46.03 99 GLU A N 1
ATOM 757 C CA . GLU A 1 99 ? -20.614 -20.380 69.253 1.00 46.03 99 GLU A CA 1
ATOM 758 C C . GLU A 1 99 ? -21.219 -21.788 69.451 1.00 46.03 99 GLU A C 1
ATOM 760 O O . GLU A 1 99 ? -21.782 -22.373 68.525 1.00 46.03 99 GLU A O 1
ATOM 765 N N . GLU A 1 100 ? -21.049 -22.335 70.660 1.00 46.72 100 GLU A N 1
ATOM 766 C CA . GLU A 1 100 ? -21.454 -23.671 71.128 1.00 46.72 100 GLU A CA 1
ATOM 767 C C . GLU A 1 100 ? -22.972 -23.935 71.071 1.00 46.72 100 GLU A C 1
ATOM 769 O O . GLU A 1 100 ? -23.778 -23.141 71.553 1.00 46.72 100 GLU A O 1
ATOM 774 N N . GLU A 1 101 ? -23.367 -25.120 70.587 1.00 44.56 101 GLU A N 1
ATOM 775 C CA . GLU A 1 101 ? -24.743 -25.625 70.681 1.00 44.56 101 GLU A CA 1
ATOM 776 C C . GLU A 1 101 ? -25.017 -26.267 72.055 1.00 44.56 101 GLU A C 1
ATOM 778 O O . GLU A 1 101 ? -24.525 -27.353 72.372 1.00 44.56 101 GLU A O 1
ATOM 783 N N . VAL A 1 102 ? -25.880 -25.627 72.848 1.00 40.88 102 VAL A N 1
ATOM 784 C CA . VAL A 1 102 ? -26.526 -26.212 74.034 1.00 40.88 102 VAL A CA 1
ATOM 785 C C . VAL A 1 102 ? -27.751 -27.020 73.589 1.00 40.88 102 VAL A C 1
ATOM 787 O O . VAL A 1 102 ? -28.668 -26.473 72.980 1.00 40.88 102 VAL A O 1
ATOM 790 N N . LYS A 1 103 ? -27.798 -28.319 73.916 1.00 42.53 103 LYS A N 1
ATOM 791 C CA . LYS A 1 103 ? -28.981 -29.183 73.743 1.00 42.53 103 LYS A CA 1
ATOM 792 C C . LYS A 1 103 ? -29.688 -29.383 75.090 1.00 42.53 103 LYS A C 1
ATOM 794 O O . LYS A 1 103 ? -29.065 -29.872 76.027 1.00 42.53 103 LYS A O 1
ATOM 799 N N . GLN A 1 104 ? -30.976 -29.045 75.156 1.00 42.06 104 GLN A N 1
ATOM 800 C CA . GLN A 1 104 ? -31.941 -29.460 76.190 1.00 42.06 104 GLN A CA 1
ATOM 801 C C . GLN A 1 104 ? -33.021 -30.295 75.478 1.00 42.06 104 GLN A C 1
ATOM 803 O O . GLN A 1 104 ? -33.476 -29.901 74.407 1.00 42.06 104 GLN A O 1
ATOM 808 N N . GLU A 1 105 ? -33.136 -31.584 75.804 1.00 48.81 105 GLU A N 1
ATOM 809 C CA . GLU A 1 105 ? -34.083 -32.209 76.754 1.00 48.81 105 GLU A CA 1
ATOM 810 C C . GLU A 1 105 ? -35.471 -32.462 76.149 1.00 48.81 105 GLU A C 1
ATOM 812 O O . GLU A 1 105 ? -36.182 -31.533 75.789 1.00 48.81 105 GLU A O 1
ATOM 817 N N . GLU A 1 106 ? -35.883 -33.734 76.128 1.00 42.06 106 GLU A N 1
ATOM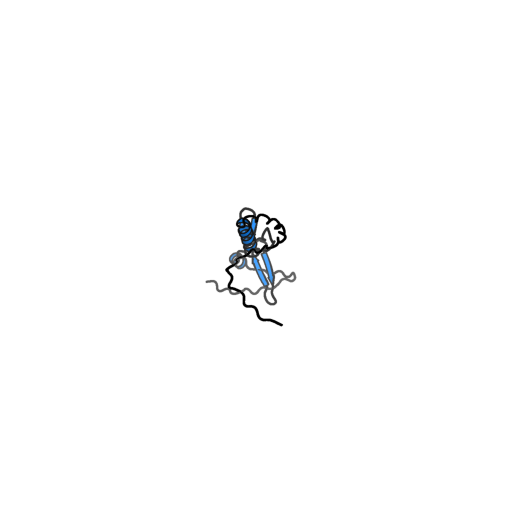 818 C CA . GLU A 1 106 ? -37.290 -34.095 76.319 1.00 42.06 106 GLU A CA 1
ATOM 819 C C . GLU A 1 106 ? -37.378 -35.457 77.035 1.00 42.06 106 GLU A C 1
ATOM 821 O O . GLU A 1 106 ? -36.964 -36.495 76.513 1.00 42.06 106 GLU A O 1
ATOM 826 N N . GLU A 1 107 ? -37.866 -35.427 78.277 1.00 47.28 107 GLU A N 1
ATOM 827 C CA . GLU A 1 107 ? -38.231 -36.581 79.103 1.00 47.28 107 GLU A CA 1
ATOM 828 C C . GLU A 1 107 ? -39.576 -37.165 78.654 1.00 47.28 107 GLU A C 1
ATOM 830 O O .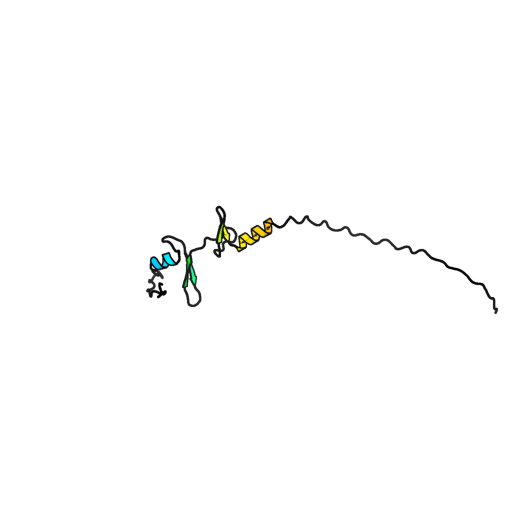 GLU A 1 107 ? -40.531 -36.404 78.534 1.00 47.28 107 GLU A O 1
ATOM 835 N N . VAL A 1 108 ? -39.733 -38.498 78.591 1.00 40.94 108 VAL A N 1
ATOM 836 C CA . VAL A 1 108 ? -41.031 -39.139 78.895 1.00 40.94 108 VAL A CA 1
ATOM 837 C C . VAL A 1 108 ? -40.863 -40.508 79.587 1.00 40.94 108 VAL A C 1
ATOM 839 O O . VAL A 1 108 ? -40.637 -41.529 78.950 1.00 40.94 108 VAL A O 1
ATOM 842 N N . LYS A 1 109 ? -41.124 -40.448 80.900 1.00 45.81 109 LYS A N 1
ATOM 843 C CA . LYS A 1 109 ? -41.879 -41.338 81.814 1.00 45.81 109 LYS A CA 1
ATOM 844 C C . LYS A 1 109 ? -41.369 -42.707 82.321 1.00 45.81 109 LYS A C 1
ATOM 846 O O . LYS A 1 109 ? -40.681 -43.432 81.615 1.00 45.81 109 LYS A O 1
ATOM 851 N N . PRO A 1 110 ? -41.769 -43.055 83.572 1.00 58.25 110 PRO A N 1
ATOM 852 C CA . PRO A 1 110 ? -41.222 -44.160 84.364 1.00 58.25 110 PRO A CA 1
ATOM 853 C C . PRO A 1 110 ? -42.163 -45.374 84.423 1.00 58.25 110 PRO A C 1
ATOM 855 O O . PRO A 1 110 ? -43.370 -45.169 84.391 1.00 58.25 110 PRO A O 1
ATOM 858 N N . GLU A 1 111 ? -41.640 -46.587 84.652 1.00 49.19 111 GLU A N 1
ATOM 859 C CA . GLU A 1 111 ? -42.388 -47.691 85.288 1.00 49.19 111 GLU A CA 1
ATOM 860 C C . GLU A 1 111 ? -41.469 -48.568 86.172 1.00 49.19 111 GLU A C 1
ATOM 862 O O . GLU A 1 111 ? -40.543 -49.215 85.697 1.00 49.19 111 GLU A O 1
ATOM 867 N N . GLU A 1 112 ? -41.747 -48.453 87.475 1.00 54.41 112 GLU A N 1
ATOM 868 C CA . GLU A 1 112 ? -41.744 -49.385 88.622 1.00 54.41 112 GLU A CA 1
ATOM 869 C C . GLU A 1 112 ? -40.628 -50.421 88.925 1.00 54.41 112 GLU A C 1
ATOM 871 O O . GLU A 1 112 ? -40.005 -50.997 88.036 1.00 54.41 112 GLU A O 1
ATOM 876 N N . PRO A 1 113 ? -40.378 -50.694 90.231 1.00 60.12 113 PRO A N 1
ATOM 877 C CA . PRO A 1 113 ? -39.245 -51.484 90.701 1.00 60.12 113 PRO A CA 1
ATOM 878 C C . PRO A 1 113 ? -39.622 -52.945 91.000 1.00 60.12 113 PRO A C 1
ATOM 880 O O . PRO A 1 113 ? -40.707 -53.237 91.498 1.00 60.12 113 PRO A O 1
ATOM 883 N N . SER A 1 114 ? -38.674 -53.867 90.823 1.00 49.81 114 SER A N 1
ATOM 884 C CA . SER A 1 114 ? -38.734 -55.175 91.481 1.00 49.81 114 SER A CA 1
ATOM 885 C C . SER A 1 114 ? -37.360 -55.585 92.005 1.00 49.81 114 SER A C 1
ATOM 887 O O . SER A 1 114 ? -36.416 -55.791 91.242 1.00 49.81 114 SER A O 1
ATOM 889 N N . GLU A 1 115 ? -37.290 -55.688 93.328 1.00 51.75 115 GLU A N 1
ATOM 890 C CA . GLU A 1 115 ? -36.261 -56.353 94.126 1.00 51.75 115 GLU A CA 1
ATOM 891 C C . GLU A 1 115 ? -35.980 -57.782 93.639 1.00 51.75 115 GLU A C 1
ATOM 893 O O . GLU A 1 115 ? -36.944 -58.490 93.380 1.00 51.75 115 GLU A O 1
ATOM 898 N N . VAL A 1 116 ? -34.708 -58.218 93.630 1.00 45.47 116 VAL A N 1
ATOM 899 C CA . VAL A 1 116 ? -34.198 -59.552 94.063 1.00 45.47 116 VAL A CA 1
ATOM 900 C C . VAL A 1 116 ? -32.660 -59.401 94.219 1.00 45.47 116 VAL A C 1
ATOM 902 O O . VAL A 1 116 ? -31.985 -59.125 93.237 1.00 45.47 116 VAL A O 1
ATOM 905 N N . LEU A 1 117 ? -32.093 -59.249 95.426 1.00 44.97 117 LEU A N 1
ATOM 906 C CA . LEU A 1 117 ? -31.604 -60.265 96.388 1.00 44.97 117 LEU A CA 1
ATOM 907 C C . LEU A 1 117 ? -30.265 -60.965 96.034 1.00 44.97 117 LEU A C 1
ATOM 909 O O . LEU A 1 117 ? -30.192 -61.704 95.056 1.00 44.97 117 LEU A O 1
ATOM 913 N N . LEU A 1 118 ? -29.330 -60.817 96.996 1.00 40.88 118 LEU A N 1
ATOM 914 C CA . LEU A 1 118 ? -28.086 -61.555 97.319 1.00 40.88 118 LEU A CA 1
ATOM 915 C C . LEU A 1 118 ? -26.767 -61.120 96.661 1.00 40.88 118 LEU A C 1
ATOM 917 O O . LEU A 1 118 ? -26.534 -61.423 95.475 1.00 40.88 118 LEU A O 1
#

Radius of gyration: 40.54 Å; chains: 1; bounding box: 61×74×116 Å

pLDDT: mean 74.86, std 19.53, range [39.38, 96.88]

Foldseek 3Di:
DDPDDDDDDDQDPVRDDDDDPVVCVVLVHDPPADWDWDDDPPDIDIHRQCDAFPPPRDSPQWDDDPPTTHHPVRVVVVVVVVPDDDDDDDDDDDDDDDDDDDDDDDDDDDDDDDDDDD

InterPro domains:
  IPR037914 SpoVT-AbrB domain superfamily [SSF89447] (4-53)